Protein AF-A0A0F8XEF2-F1 (afdb_monomer_lite)

Foldseek 3Di:
DPPQADEDALQLVVLCPPVVNPVSNVVSVVVVVVCVVVVRYDYDPVSVVVNVVD

InterPro domains:
  IPR029060 PIN-like domain superfamily [SSF88723] (1-52)

pLDDT: mean 89.94, std 10.31, range [44.88, 96.12]

Secondary structure (DSSP, 8-state):
-----EEPPHHHHHHHH-GGGTHHHHHHHHHHHHHHHHT-EE--HHHHHHHHH-

Organism: NCBI:txid412755

Structure (mmCIF, N/CA/C/O backbone):
data_AF-A0A0F8XEF2-F1
#
_entry.id   AF-A0A0F8XEF2-F1
#
loop_
_atom_site.group_PDB
_atom_site.id
_atom_site.type_symbol
_atom_site.label_atom_id
_atom_site.label_alt_id
_atom_site.label_comp_id
_atom_site.label_asym_id
_atom_site.label_entity_id
_atom_site.label_seq_id
_atom_site.pdbx_PDB_ins_code
_atom_site.Cartn_x
_atom_site.Cartn_y
_atom_site.Cartn_z
_atom_site.occupancy
_atom_site.B_iso_or_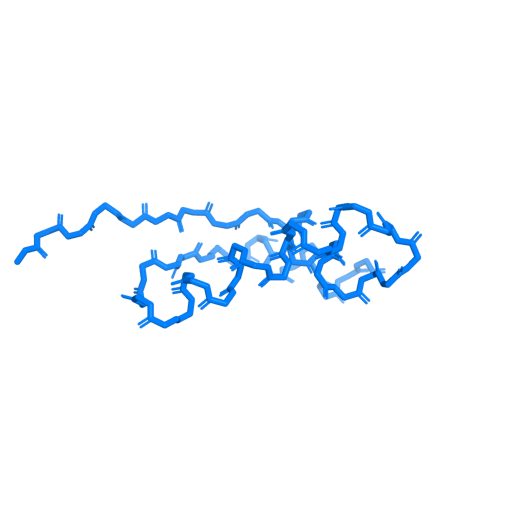equiv
_atom_site.auth_seq_id
_atom_site.auth_comp_id
_atom_site.auth_asym_id
_atom_site.auth_atom_id
_atom_site.pdbx_PDB_model_num
ATOM 1 N N . MET A 1 1 ? -11.190 -0.248 20.495 1.00 44.88 1 MET A N 1
ATOM 2 C CA . MET A 1 1 ? -10.171 0.776 20.187 1.00 44.88 1 MET A CA 1
ATOM 3 C C . MET A 1 1 ? -10.506 1.340 18.819 1.00 44.88 1 MET A C 1
ATOM 5 O O . MET A 1 1 ? -10.471 0.593 17.852 1.00 44.88 1 MET A O 1
ATOM 9 N N . THR A 1 2 ? -10.928 2.598 18.728 1.00 53.91 2 THR A N 1
ATOM 10 C CA . THR A 1 2 ? -11.059 3.299 17.442 1.00 53.91 2 THR A CA 1
ATOM 11 C C . THR A 1 2 ? -9.651 3.575 16.923 1.00 53.91 2 THR A C 1
ATOM 13 O O . THR A 1 2 ? -9.070 4.611 17.226 1.00 53.91 2 THR A O 1
ATOM 16 N N . GLY A 1 3 ? -9.059 2.600 16.230 1.00 64.38 3 GLY A N 1
ATOM 17 C CA . GLY A 1 3 ? -7.793 2.801 15.533 1.00 64.38 3 GLY A CA 1
ATOM 18 C C . GLY A 1 3 ? -7.979 3.868 14.459 1.00 64.38 3 GLY A C 1
ATOM 19 O O . GLY A 1 3 ? -8.946 3.810 13.695 1.00 64.38 3 GLY A O 1
ATOM 20 N N . HIS A 1 4 ? -7.099 4.868 14.431 1.00 84.38 4 HIS A N 1
ATOM 21 C CA . HIS A 1 4 ? -7.092 5.867 13.369 1.00 84.38 4 HIS A CA 1
ATOM 22 C C . HIS A 1 4 ? -6.839 5.148 12.041 1.00 84.38 4 HIS A C 1
ATOM 24 O O . HIS A 1 4 ? -5.767 4.585 11.832 1.00 84.38 4 HIS A O 1
ATOM 30 N N . LYS A 1 5 ? -7.852 5.121 11.170 1.00 91.69 5 LYS A N 1
ATOM 31 C CA . LYS A 1 5 ? -7.716 4.575 9.818 1.00 91.69 5 LYS A CA 1
ATOM 32 C C . LYS A 1 5 ? -6.744 5.442 9.029 1.00 91.69 5 LYS A C 1
ATOM 34 O O . LYS A 1 5 ? -6.816 6.669 9.106 1.00 91.69 5 LYS A O 1
ATOM 39 N N . VAL A 1 6 ? -5.877 4.802 8.257 1.00 94.06 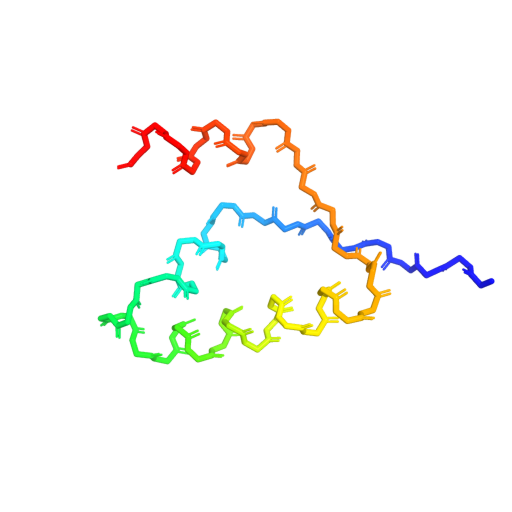6 VAL A N 1
ATOM 40 C CA . VAL A 1 6 ? -4.887 5.470 7.412 1.00 94.06 6 VAL A CA 1
ATOM 41 C C . VAL A 1 6 ? -5.337 5.344 5.968 1.00 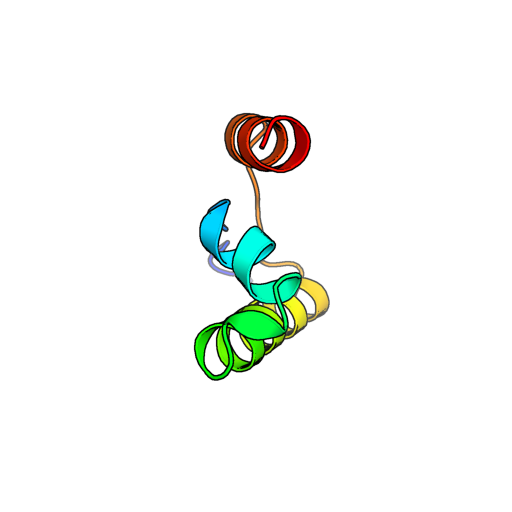94.06 6 VAL A C 1
ATOM 43 O O . VAL A 1 6 ? -5.481 4.239 5.448 1.00 94.06 6 VAL A O 1
ATOM 46 N N . PHE A 1 7 ? -5.592 6.482 5.331 1.00 95.06 7 PHE A N 1
ATOM 47 C CA . PHE A 1 7 ? -5.940 6.522 3.918 1.00 95.06 7 PHE A CA 1
ATOM 48 C C . PHE A 1 7 ? -4.681 6.381 3.060 1.00 95.06 7 PHE A C 1
ATOM 50 O O . PHE A 1 7 ? -3.719 7.124 3.254 1.00 95.06 7 PHE A O 1
ATOM 57 N N . VAL A 1 8 ? -4.689 5.426 2.132 1.00 95.44 8 VAL A N 1
ATOM 58 C CA . VAL A 1 8 ? -3.550 5.101 1.268 1.00 95.44 8 VAL A CA 1
ATOM 59 C C . VAL A 1 8 ? -3.773 5.695 -0.118 1.00 95.44 8 VAL A C 1
ATOM 61 O O . VAL A 1 8 ? -4.800 5.453 -0.746 1.00 95.44 8 VAL A O 1
ATOM 64 N N . ASP A 1 9 ? -2.793 6.468 -0.579 1.00 94.81 9 ASP A N 1
ATOM 65 C CA . ASP A 1 9 ? -2.753 7.076 -1.910 1.00 94.81 9 ASP A CA 1
ATOM 66 C C . ASP A 1 9 ? -2.188 6.106 -2.961 1.00 94.81 9 ASP A C 1
ATOM 68 O O . ASP A 1 9 ? -1.376 5.228 -2.643 1.00 94.81 9 ASP A O 1
ATOM 72 N N . THR A 1 10 ? -2.557 6.307 -4.226 1.00 92.69 10 THR A N 1
ATOM 73 C CA . THR A 1 10 ? -2.084 5.519 -5.373 1.00 92.69 10 THR A CA 1
ATOM 74 C C . THR A 1 10 ? -0.560 5.462 -5.449 1.00 92.69 10 THR A C 1
ATOM 76 O O . THR A 1 10 ? -0.001 4.402 -5.723 1.00 92.69 10 THR A O 1
ATOM 79 N N . ASN A 1 11 ? 0.139 6.559 -5.140 1.00 92.19 11 ASN A N 1
ATOM 80 C CA . ASN A 1 11 ? 1.601 6.613 -5.211 1.00 92.19 11 ASN A CA 1
ATOM 81 C C . ASN A 1 11 ? 2.278 5.593 -4.291 1.00 92.19 11 ASN A C 1
ATOM 83 O O . ASN A 1 11 ? 3.277 4.991 -4.675 1.00 92.19 11 ASN A O 1
ATOM 87 N N . ILE A 1 12 ? 1.741 5.384 -3.085 1.00 94.12 12 ILE A N 1
ATOM 88 C CA . ILE A 1 12 ? 2.290 4.396 -2.145 1.00 94.12 12 ILE A CA 1
ATOM 89 C C . ILE A 1 12 ? 2.134 2.989 -2.717 1.00 94.12 12 ILE A C 1
ATOM 91 O O . ILE A 1 12 ? 3.059 2.187 -2.630 1.00 94.12 12 ILE A O 1
ATOM 95 N N . ILE A 1 13 ? 1.000 2.707 -3.355 1.00 92.12 13 ILE A N 1
ATOM 96 C CA . ILE A 1 13 ? 0.780 1.426 -4.023 1.00 92.12 13 ILE A CA 1
ATOM 97 C C . ILE A 1 13 ? 1.770 1.280 -5.184 1.00 92.12 13 ILE A C 1
ATOM 99 O O . ILE A 1 13 ? 2.519 0.313 -5.204 1.00 92.12 13 ILE A O 1
ATOM 103 N N . ILE A 1 14 ? 1.868 2.263 -6.085 1.00 91.75 14 ILE A N 1
ATOM 104 C CA . ILE A 1 14 ? 2.786 2.229 -7.238 1.00 91.75 14 ILE A CA 1
ATOM 105 C C . ILE A 1 14 ? 4.236 1.995 -6.798 1.00 91.75 14 ILE A C 1
ATOM 107 O O . ILE A 1 14 ? 4.884 1.070 -7.288 1.00 91.75 14 ILE A O 1
ATOM 111 N N . TYR A 1 15 ? 4.745 2.776 -5.840 1.00 93.94 15 TYR A N 1
ATOM 112 C CA . TYR A 1 15 ? 6.133 2.633 -5.394 1.00 93.94 15 TYR A CA 1
ATOM 113 C C . TYR A 1 15 ? 6.406 1.291 -4.722 1.00 93.94 15 TYR A C 1
ATOM 115 O O . TYR A 1 15 ? 7.524 0.802 -4.819 1.00 93.94 15 TYR A O 1
ATOM 123 N N . ALA A 1 16 ? 5.415 0.664 -4.088 1.00 92.19 16 ALA A N 1
ATOM 124 C CA . ALA A 1 16 ? 5.590 -0.664 -3.511 1.00 92.19 16 ALA A CA 1
ATOM 125 C C . ALA A 1 16 ? 5.681 -1.791 -4.554 1.00 92.19 16 ALA A C 1
ATOM 127 O O . ALA A 1 16 ? 6.129 -2.884 -4.210 1.00 92.19 16 ALA A O 1
ATOM 128 N N . TYR A 1 17 ? 5.287 -1.543 -5.807 1.00 88.44 17 TYR A N 1
ATOM 129 C CA . TYR A 1 17 ? 5.486 -2.470 -6.929 1.00 88.44 17 TYR A CA 1
ATOM 130 C C . TYR A 1 17 ? 6.677 -2.079 -7.819 1.00 88.44 17 TYR A C 1
ATOM 132 O O . TYR A 1 17 ? 7.241 -2.939 -8.497 1.00 88.44 17 TYR A O 1
ATOM 140 N N . ASP A 1 18 ? 7.099 -0.813 -7.803 1.00 90.25 18 ASP A N 1
ATOM 141 C CA . ASP A 1 18 ? 8.227 -0.323 -8.594 1.00 90.25 18 ASP A CA 1
ATOM 142 C C . ASP A 1 18 ? 9.575 -0.506 -7.878 1.00 90.25 18 ASP A C 1
ATOM 144 O O . ASP A 1 18 ? 10.093 0.392 -7.215 1.00 90.25 18 ASP A O 1
ATOM 148 N N . ILE A 1 19 ? 10.197 -1.668 -8.083 1.00 87.31 19 ILE A N 1
ATOM 149 C CA . ILE A 1 19 ? 11.531 -2.004 -7.549 1.00 87.31 19 ILE A CA 1
ATOM 150 C C . ILE A 1 19 ? 12.608 -1.008 -8.042 1.00 87.31 19 ILE A C 1
ATOM 152 O O . ILE A 1 19 ? 13.634 -0.811 -7.384 1.00 87.31 19 ILE A O 1
ATOM 156 N N . SER A 1 20 ? 12.390 -0.326 -9.175 1.00 89.88 20 SER A N 1
ATOM 157 C CA . SER A 1 20 ? 13.349 0.654 -9.697 1.00 89.88 20 SER A CA 1
ATOM 158 C C . SER A 1 20 ? 13.392 1.954 -8.886 1.00 89.88 20 SER A C 1
ATOM 160 O O . SER A 1 20 ? 14.369 2.692 -8.997 1.00 89.88 20 SER A O 1
ATOM 162 N N . ALA A 1 21 ? 12.408 2.196 -8.008 1.00 86.88 21 ALA A N 1
ATOM 163 C CA . ALA A 1 21 ? 12.304 3.395 -7.174 1.00 86.88 21 ALA A CA 1
ATOM 164 C C . ALA A 1 21 ? 13.151 3.361 -5.876 1.00 86.88 21 ALA A C 1
ATOM 166 O O . AL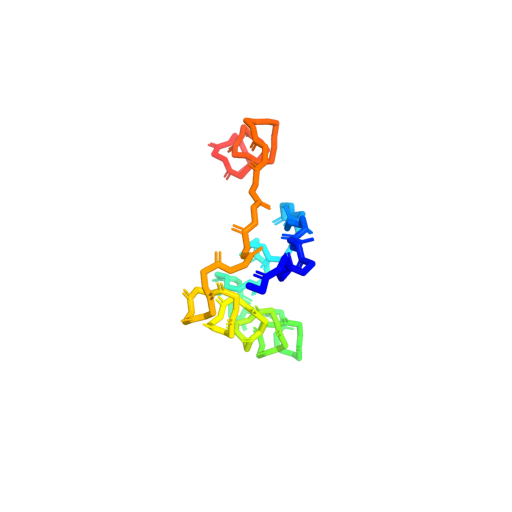A A 1 21 ? 13.037 4.263 -5.034 1.00 86.88 21 ALA A O 1
ATOM 167 N N . GLN A 1 22 ? 13.976 2.320 -5.691 1.00 91.06 22 GLN A N 1
ATOM 168 C CA . GLN A 1 22 ? 14.918 2.103 -4.579 1.00 91.06 22 GLN A CA 1
ATOM 169 C C . GLN A 1 22 ? 14.357 2.469 -3.190 1.00 91.06 22 GLN A C 1
ATOM 171 O O . GLN A 1 22 ? 13.558 1.734 -2.619 1.00 91.06 22 GLN A O 1
ATOM 176 N N . ASN A 1 23 ? 14.755 3.617 -2.627 1.00 91.12 23 ASN A N 1
ATOM 177 C CA . ASN A 1 23 ? 14.378 4.029 -1.272 1.00 91.12 23 ASN A CA 1
ATOM 178 C C . ASN A 1 23 ? 12.862 4.207 -1.110 1.00 91.12 23 ASN A C 1
ATOM 180 O O . ASN A 1 23 ? 12.323 3.9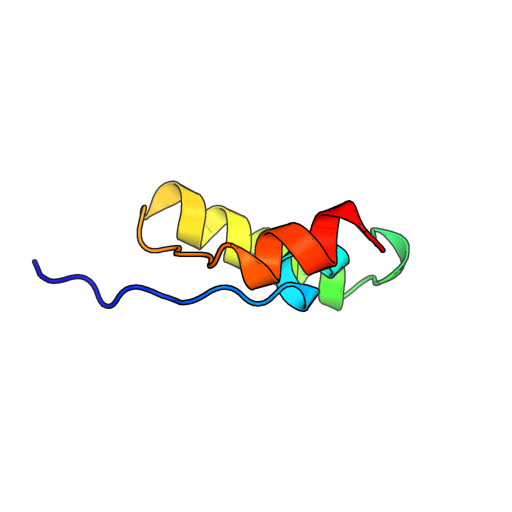55 -0.033 1.00 91.12 23 ASN A O 1
ATOM 184 N N . LYS A 1 24 ? 12.169 4.639 -2.173 1.00 92.50 24 LYS A N 1
ATOM 185 C CA . LYS A 1 24 ? 10.708 4.773 -2.145 1.00 92.50 24 LYS A CA 1
ATOM 186 C C . LYS A 1 24 ? 10.024 3.411 -2.137 1.00 92.50 24 LYS A C 1
ATOM 188 O O . LYS A 1 24 ? 8.999 3.281 -1.479 1.00 92.50 24 LYS A O 1
ATOM 193 N N . TYR A 1 25 ? 10.605 2.415 -2.805 1.00 94.19 25 TYR A N 1
ATOM 194 C CA . TYR A 1 25 ? 10.089 1.049 -2.809 1.00 94.19 25 TYR A CA 1
ATOM 195 C C . TYR A 1 25 ? 10.141 0.424 -1.418 1.00 94.19 25 TYR A C 1
ATOM 197 O O . TYR A 1 25 ? 9.112 -0.013 -0.909 1.00 94.19 25 TYR A O 1
ATOM 205 N N . GLU A 1 26 ? 11.297 0.471 -0.753 1.00 95.25 26 GLU A N 1
ATOM 206 C CA . GLU A 1 26 ? 11.436 -0.106 0.592 1.00 95.25 26 GLU A CA 1
ATOM 207 C C . GLU A 1 26 ? 10.514 0.582 1.612 1.00 95.25 26 GLU A C 1
ATOM 209 O O . GLU A 1 26 ? 9.838 -0.084 2.402 1.00 95.25 26 GLU A O 1
ATOM 214 N N . ALA A 1 27 ? 10.411 1.915 1.556 1.00 95.31 27 ALA A N 1
ATOM 215 C CA . ALA A 1 27 ? 9.509 2.668 2.424 1.00 95.31 27 ALA A CA 1
ATOM 216 C C . ALA A 1 27 ? 8.030 2.335 2.155 1.00 95.31 27 ALA A C 1
ATOM 218 O O . ALA A 1 27 ? 7.284 2.037 3.087 1.00 95.31 27 ALA A O 1
ATOM 219 N N . ALA A 1 28 ? 7.605 2.346 0.889 1.00 96.06 28 ALA A N 1
ATOM 220 C CA . ALA A 1 28 ? 6.223 2.065 0.508 1.00 96.06 28 ALA A CA 1
ATOM 221 C C . ALA A 1 28 ? 5.808 0.627 0.848 1.00 96.06 28 ALA A C 1
ATOM 223 O O . ALA A 1 28 ? 4.717 0.400 1.374 1.00 96.06 28 ALA A O 1
ATOM 224 N N . LYS A 1 29 ? 6.705 -0.336 0.622 1.00 95.56 29 LYS A N 1
ATOM 225 C CA . LYS A 1 29 ? 6.509 -1.739 0.990 1.00 95.56 29 LYS A CA 1
ATOM 226 C C . LYS A 1 29 ? 6.357 -1.919 2.499 1.00 95.56 29 LYS A C 1
ATOM 228 O O . LYS A 1 29 ? 5.478 -2.663 2.934 1.00 95.56 29 LYS A O 1
ATOM 233 N N . THR A 1 30 ? 7.176 -1.224 3.289 1.00 96.12 30 THR A N 1
ATOM 234 C CA . THR A 1 30 ? 7.096 -1.265 4.758 1.00 96.12 30 THR A CA 1
ATOM 235 C C . THR A 1 30 ? 5.749 -0.727 5.237 1.00 96.12 30 THR A C 1
ATOM 237 O O . THR A 1 30 ? 5.031 -1.426 5.947 1.00 96.12 30 THR A O 1
ATOM 240 N N . ILE A 1 31 ? 5.350 0.456 4.753 1.00 95.06 31 ILE A N 1
ATOM 241 C CA . ILE A 1 31 ? 4.064 1.086 5.094 1.00 95.06 31 ILE A CA 1
ATOM 242 C C . ILE A 1 31 ? 2.887 0.170 4.737 1.00 95.06 31 ILE A C 1
ATOM 244 O O . ILE A 1 31 ? 1.994 -0.032 5.557 1.00 95.06 31 ILE A O 1
ATOM 248 N N . LEU A 1 32 ? 2.869 -0.406 3.530 1.00 94.81 32 LEU A N 1
ATOM 249 C CA . LEU A 1 32 ? 1.782 -1.302 3.125 1.00 94.81 32 LEU A CA 1
ATOM 250 C C . LEU A 1 32 ? 1.718 -2.567 3.976 1.00 94.81 32 LEU A C 1
ATOM 252 O O . LEU A 1 32 ? 0.618 -2.991 4.318 1.00 94.81 32 LEU A O 1
ATOM 256 N N . THR A 1 33 ? 2.866 -3.141 4.337 1.00 95.44 33 THR A N 1
ATOM 257 C CA . THR A 1 33 ? 2.917 -4.338 5.189 1.00 95.44 33 THR A CA 1
ATOM 258 C C . THR A 1 33 ? 2.347 -4.036 6.577 1.00 95.44 33 THR A C 1
ATOM 260 O O . THR A 1 33 ? 1.456 -4.739 7.043 1.00 95.44 33 THR A O 1
ATOM 263 N N . GLU A 1 34 ? 2.760 -2.929 7.200 1.00 95.31 34 GLU A N 1
ATOM 264 C CA . GLU A 1 34 ? 2.247 -2.513 8.513 1.00 95.31 34 GLU A CA 1
ATOM 265 C C . GLU A 1 34 ? 0.739 -2.210 8.491 1.00 95.31 34 GLU A C 1
ATOM 267 O O . GLU A 1 34 ? -0.004 -2.574 9.411 1.00 95.31 34 GLU A O 1
ATOM 272 N N . LEU A 1 35 ? 0.253 -1.551 7.435 1.00 94.75 35 LEU A N 1
ATOM 273 C CA . LEU A 1 35 ? -1.171 -1.243 7.277 1.00 94.75 35 LEU A CA 1
ATOM 274 C C . LEU A 1 35 ? -2.018 -2.486 7.004 1.00 94.75 35 LEU A C 1
ATOM 276 O O . LEU A 1 35 ? -3.167 -2.544 7.452 1.00 94.75 35 LEU A O 1
ATOM 280 N N . TRP A 1 36 ? -1.454 -3.463 6.294 1.00 93.88 36 TRP A N 1
ATOM 281 C CA . TRP A 1 36 ? -2.079 -4.756 6.054 1.00 93.88 36 TRP A CA 1
ATOM 282 C C . TRP A 1 36 ? -2.217 -5.547 7.356 1.00 93.88 36 TRP A C 1
ATOM 284 O O . TRP A 1 36 ? -3.323 -5.955 7.708 1.00 93.88 36 TRP A O 1
ATOM 294 N N . ASP A 1 37 ? -1.125 -5.676 8.112 1.00 95.88 37 ASP A N 1
ATOM 295 C CA . ASP A 1 37 ? -1.088 -6.436 9.366 1.00 95.88 37 ASP A CA 1
ATOM 296 C C . ASP A 1 37 ? -1.963 -5.803 10.457 1.00 95.88 37 ASP A C 1
ATOM 298 O O . ASP A 1 37 ? -2.617 -6.501 11.234 1.00 95.88 37 ASP A O 1
ATOM 302 N N . SER A 1 38 ? -2.017 -4.469 10.506 1.00 94.38 38 SER A N 1
ATOM 303 C CA . SER A 1 38 ? -2.864 -3.741 11.459 1.00 94.38 38 SER A CA 1
ATOM 304 C C . SER A 1 38 ? -4.341 -3.673 11.051 1.00 94.38 38 SER A C 1
ATOM 306 O O . SER A 1 38 ? -5.190 -3.361 11.889 1.00 94.38 38 SER A O 1
ATOM 308 N N . GLY A 1 39 ? -4.667 -3.923 9.776 1.00 94.62 39 GLY A N 1
ATOM 309 C CA . GLY A 1 39 ? -6.016 -3.750 9.230 1.00 94.62 39 GLY A CA 1
ATOM 310 C C . GLY A 1 39 ? -6.522 -2.300 9.259 1.00 94.62 39 GLY A C 1
ATOM 311 O O . GLY A 1 39 ? -7.732 -2.065 9.203 1.00 94.62 39 GLY A O 1
ATOM 312 N N . LEU A 1 40 ? -5.621 -1.318 9.390 1.00 94.75 40 LEU A N 1
ATOM 313 C CA . LEU A 1 40 ? -5.962 0.108 9.484 1.00 94.75 40 LEU A CA 1
ATOM 314 C C . LEU A 1 40 ? -5.916 0.833 8.134 1.00 94.75 40 LEU A C 1
ATO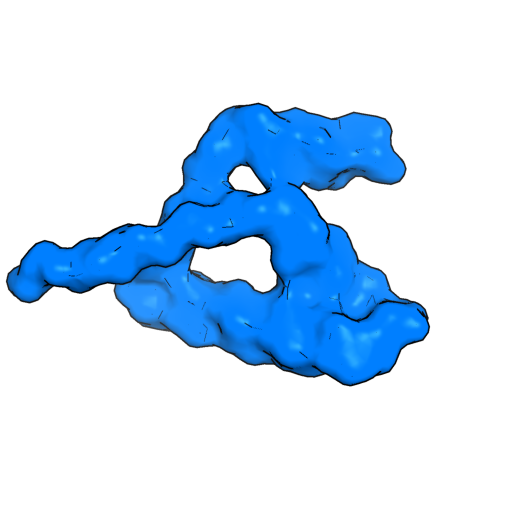M 316 O O . LEU A 1 40 ? -6.403 1.964 8.040 1.00 94.75 40 LEU A O 1
ATOM 320 N N . GLY A 1 41 ? -5.350 0.200 7.105 1.00 94.12 41 GLY A N 1
ATOM 321 C CA . GLY A 1 41 ? -5.298 0.745 5.753 1.00 94.12 41 GLY A CA 1
ATOM 322 C C . GLY A 1 41 ? -6.683 0.832 5.112 1.00 94.12 41 GLY A C 1
ATOM 323 O O . GLY A 1 41 ? -7.450 -0.130 5.116 1.00 94.12 41 GLY A O 1
ATOM 324 N N . VAL A 1 42 ? -7.001 1.986 4.528 1.00 95.56 42 VAL A N 1
ATOM 325 C CA . VAL A 1 42 ? -8.191 2.175 3.693 1.00 95.56 42 VAL A CA 1
ATOM 326 C C . VAL A 1 42 ? -7.817 2.820 2.366 1.00 95.56 42 VAL A C 1
ATOM 328 O O . VAL A 1 42 ? -6.971 3.706 2.310 1.00 95.56 42 VAL A O 1
ATOM 331 N N . VAL A 1 43 ? -8.480 2.389 1.297 1.00 94.81 43 VAL A N 1
ATOM 332 C CA . VAL A 1 43 ? -8.346 2.938 -0.059 1.00 94.81 43 VAL A CA 1
ATOM 333 C C . VAL A 1 43 ? -9.715 3.378 -0.568 1.00 94.81 43 VAL A C 1
ATOM 335 O O . VAL A 1 43 ? -10.745 2.873 -0.112 1.00 94.81 43 VAL A O 1
ATOM 338 N N . SER A 1 44 ? -9.744 4.317 -1.512 1.00 94.94 44 SER A N 1
ATOM 339 C CA . SER A 1 44 ? -10.967 4.678 -2.237 1.00 94.94 44 SER A CA 1
ATOM 340 C C . SER A 1 44 ? -11.038 3.975 -3.592 1.00 94.94 44 SER A C 1
ATOM 342 O O . SER A 1 44 ? -10.042 3.481 -4.116 1.00 94.94 44 SER A O 1
ATOM 344 N N . ILE A 1 45 ? -12.225 3.991 -4.202 1.00 94.00 45 ILE A N 1
ATOM 345 C CA . ILE A 1 45 ? -12.411 3.540 -5.588 1.00 94.00 45 ILE A CA 1
ATOM 346 C C . ILE A 1 45 ? -11.549 4.363 -6.553 1.00 94.00 45 ILE A C 1
ATOM 348 O O . ILE A 1 45 ? -10.996 3.796 -7.485 1.00 94.00 45 ILE A O 1
ATOM 352 N N . GLN A 1 46 ? -11.397 5.670 -6.319 1.00 93.62 46 GLN A N 1
ATOM 353 C CA . GLN A 1 46 ? -10.563 6.529 -7.162 1.00 93.62 46 GLN A CA 1
ATOM 354 C C . GLN A 1 46 ? -9.094 6.081 -7.144 1.00 93.62 46 GLN A C 1
ATOM 356 O O . GLN A 1 46 ? -8.495 5.941 -8.204 1.00 93.62 46 GLN A O 1
ATOM 361 N N . VAL A 1 47 ? -8.542 5.775 -5.963 1.00 93.81 47 VAL A N 1
ATOM 362 C CA . VAL A 1 47 ? -7.166 5.259 -5.830 1.00 93.81 47 VAL A CA 1
ATOM 363 C C . VAL A 1 47 ? -6.992 3.953 -6.609 1.00 93.81 47 VAL A C 1
ATOM 365 O O . VAL A 1 47 ? -6.005 3.761 -7.313 1.00 93.81 47 VAL A O 1
ATOM 368 N N . LEU A 1 48 ? -7.985 3.059 -6.545 1.00 92.31 48 LEU A N 1
ATOM 369 C CA . LEU A 1 48 ? -7.961 1.823 -7.330 1.00 92.31 48 LEU A CA 1
ATOM 370 C C . LEU A 1 48 ? -8.051 2.096 -8.838 1.00 92.31 48 LEU A C 1
ATOM 372 O O . LEU A 1 48 ? -7.342 1.459 -9.610 1.00 92.31 48 LEU A O 1
ATOM 376 N N . GLN A 1 49 ? -8.887 3.041 -9.273 1.00 91.94 49 GLN A N 1
ATOM 377 C CA . GLN A 1 49 ? -8.989 3.422 -10.686 1.00 91.94 49 GLN A CA 1
ATOM 378 C C . GLN A 1 49 ? -7.661 3.961 -11.219 1.00 91.94 49 GLN A C 1
ATOM 380 O O . GLN A 1 49 ? -7.220 3.536 -12.282 1.00 91.94 49 GLN A O 1
ATOM 385 N N . GLU A 1 50 ? -7.000 4.843 -10.473 1.00 89.69 50 GLU A N 1
ATOM 386 C CA . GLU A 1 50 ? -5.686 5.371 -10.845 1.00 89.69 50 GLU A CA 1
ATOM 387 C C . GLU A 1 50 ? -4.612 4.275 -10.895 1.00 89.69 50 GLU A C 1
ATOM 389 O O . GLU A 1 50 ? -3.722 4.344 -11.738 1.00 89.69 50 GLU A O 1
ATOM 394 N N . PHE A 1 51 ? -4.702 3.255 -10.035 1.00 87.94 51 PHE A N 1
ATOM 395 C CA . PHE A 1 51 ? -3.769 2.126 -10.037 1.00 87.94 51 PHE A CA 1
ATOM 396 C C . PHE A 1 51 ? -3.971 1.159 -11.215 1.00 87.94 51 PHE A C 1
ATOM 398 O O . PHE A 1 51 ? -2.997 0.622 -11.722 1.00 87.94 51 PHE A O 1
ATOM 405 N N . PHE A 1 52 ? -5.213 0.907 -11.643 1.00 83.94 52 PHE A N 1
ATOM 406 C CA . PHE A 1 52 ? -5.502 -0.053 -12.722 1.00 83.94 52 PHE A CA 1
ATOM 407 C C . PHE A 1 52 ? -5.469 0.551 -14.135 1.00 83.94 52 PHE A C 1
ATOM 409 O O . PHE A 1 52 ? -5.457 -0.203 -15.108 1.00 83.94 52 PHE A O 1
ATOM 416 N N . VAL A 1 53 ? -5.533 1.879 -14.262 1.00 83.06 53 VAL A N 1
ATOM 417 C CA . VAL A 1 53 ? -5.568 2.580 -15.561 1.00 83.06 53 VAL A CA 1
ATOM 418 C C . VAL A 1 53 ? -4.191 3.107 -15.983 1.00 83.06 53 VAL A C 1
ATOM 420 O O . VAL A 1 53 ? -3.967 3.262 -17.184 1.00 83.06 53 VAL A O 1
ATOM 423 N N . ASN A 1 54 ? -3.287 3.372 -15.031 1.00 60.38 54 ASN A N 1
ATOM 424 C CA . ASN A 1 54 ? -1.882 3.703 -15.309 1.00 60.38 54 ASN A CA 1
ATOM 425 C C . ASN A 1 54 ? -1.035 2.440 -15.486 1.00 60.38 54 ASN A C 1
ATOM 427 O O . ASN A 1 54 ? -0.112 2.488 -16.328 1.00 60.38 54 ASN A O 1
#

Sequence (54 aa):
MTGHKVFVDTNIIIYAYDISAQNKYEAAKTILTELWDSGLGVVSIQVLQEFFVN

Radius of gyration: 11.65 Å; chains: 1; bounding box: 27×14×36 Å